Protein AF-A0A7S3M060-F1 (afdb_monomer_lite)

Sequence (129 aa):
ALVRQFVVLSYSRQLRKRLPPSTLRAHGKDEQLLALLRRCAVLVAGNWVLKSELVGYEGTEAFARDLLLMLLSRKNGKITFDEVQKWLGALERFRMPGKVLEEIASGVCHRETNGSLRLKNPPDDDFRR

Radius of gyration: 15.44 Å; chains: 1; bounding box: 38×29×45 Å

InterPro domains:
  IPR006886 DNA-directed RNA polymerase III subunit Rpc5 [PF04801] (8-128)

pLDDT: mean 85.17, std 12.2, range [47.06, 97.5]

Secondary structure (DSSP, 8-state):
-HHHHHSEEEIIIIIHHHS-HHHHHHS-SHHHHHHHHHHHEEEETTEEEE-HHHHT--HHHHHHHHHHHHHHHHTTTEE-HHHHHHHHHHHHTTT--HHHHHHHHHHHEEEPTTS-EEESSPPPGGG--

Foldseek 3Di:
DQLLVPQKAACVPGVVVPDDPVCCVVQVDPVSVVVVLVVAFDAALRITGGQCVNNVDDDLLSVLLVVVSVQRRVVSFKDAQVVVVVSVVVSVVVVDDPVSSVVSQVSAWDQDPRRITGGPDHRHPVPPD

Structure (mmCIF, N/CA/C/O backbone):
data_AF-A0A7S3M060-F1
#
_entry.id   AF-A0A7S3M060-F1
#
loop_
_atom_site.group_PDB
_atom_site.id
_atom_site.type_symbol
_atom_site.label_atom_id
_atom_site.label_alt_id
_atom_site.label_comp_id
_atom_site.label_asym_id
_atom_site.label_entity_id
_atom_site.label_seq_id
_atom_site.pdbx_PDB_ins_code
_atom_site.Cartn_x
_atom_site.Cartn_y
_atom_site.Cartn_z
_atom_site.occupancy
_atom_site.B_iso_or_equiv
_atom_site.auth_seq_id
_atom_site.auth_comp_id
_atom_site.auth_asym_id
_atom_site.auth_atom_id
_atom_site.pdbx_PDB_model_num
ATOM 1 N N . ALA A 1 1 ? -9.232 12.701 9.924 1.00 55.41 1 ALA A N 1
ATOM 2 C CA . ALA A 1 1 ? -7.920 13.216 10.368 1.00 55.41 1 ALA A CA 1
ATOM 3 C C . ALA A 1 1 ? -6.879 12.097 10.489 1.00 55.41 1 ALA A C 1
ATOM 5 O O . ALA A 1 1 ? -5.968 12.082 9.681 1.00 55.41 1 ALA A O 1
ATOM 6 N N . LEU A 1 2 ? -7.047 11.114 11.388 1.00 55.62 2 LEU A N 1
ATOM 7 C CA . LEU A 1 2 ? -6.026 10.086 11.681 1.00 55.62 2 LEU A CA 1
ATOM 8 C C . LEU A 1 2 ? -5.573 9.242 10.477 1.00 55.62 2 LEU A C 1
ATOM 10 O O . LEU A 1 2 ? -4.387 9.199 10.187 1.00 55.62 2 LEU A O 1
ATOM 14 N N . VAL A 1 3 ? -6.483 8.608 9.731 1.00 57.72 3 VAL A N 1
ATOM 15 C CA . VAL A 1 3 ? -6.073 7.709 8.629 1.00 57.72 3 VAL A CA 1
ATOM 16 C C . VAL A 1 3 ? -5.376 8.471 7.481 1.00 57.72 3 VAL A C 1
ATOM 18 O O . VAL A 1 3 ? -4.431 7.959 6.892 1.00 57.72 3 VAL A O 1
ATOM 21 N N . ARG A 1 4 ? -5.753 9.742 7.244 1.00 58.47 4 ARG A N 1
ATOM 22 C CA . ARG A 1 4 ? -5.041 10.666 6.330 1.00 58.47 4 ARG A CA 1
ATOM 23 C C . ARG A 1 4 ? -3.626 10.996 6.793 1.00 58.47 4 ARG A C 1
ATOM 25 O O . ARG A 1 4 ? -2.766 11.229 5.960 1.00 58.47 4 ARG A O 1
ATOM 32 N N . GLN A 1 5 ? -3.388 10.990 8.099 1.00 60.94 5 GLN A N 1
ATOM 33 C CA . GLN A 1 5 ? -2.096 11.333 8.682 1.00 60.94 5 GLN A CA 1
ATOM 34 C C . GLN A 1 5 ? -1.097 10.169 8.655 1.00 60.94 5 GLN A C 1
ATOM 36 O O . GLN A 1 5 ? 0.103 10.413 8.602 1.00 60.94 5 GLN A O 1
ATOM 41 N N . PHE A 1 6 ? -1.572 8.917 8.694 1.00 61.75 6 PHE A N 1
ATOM 42 C CA . PHE A 1 6 ? -0.690 7.743 8.766 1.00 61.75 6 PHE A CA 1
ATOM 43 C C . PHE A 1 6 ? -0.520 7.005 7.439 1.00 61.75 6 PHE A C 1
ATOM 45 O O . PHE A 1 6 ? 0.501 6.344 7.277 1.00 61.75 6 PHE A O 1
ATOM 52 N N . VAL A 1 7 ? -1.453 7.148 6.484 1.00 68.12 7 VAL A N 1
ATOM 53 C CA . VAL A 1 7 ? -1.506 6.455 5.174 1.00 68.12 7 VAL A CA 1
ATOM 54 C C . VAL A 1 7 ? -1.625 4.924 5.287 1.00 68.12 7 VAL A C 1
ATOM 56 O O . VAL A 1 7 ? -2.492 4.344 4.636 1.00 68.12 7 VAL A O 1
ATOM 59 N N . VAL A 1 8 ? -0.821 4.292 6.146 1.00 71.94 8 VAL A N 1
ATOM 60 C CA . VAL A 1 8 ? -0.846 2.898 6.598 1.00 71.94 8 VAL A CA 1
ATOM 61 C C . VAL A 1 8 ? -0.953 2.903 8.127 1.00 71.94 8 VAL A C 1
ATOM 63 O O . VAL A 1 8 ? -0.138 3.524 8.809 1.00 71.94 8 VAL A O 1
ATOM 66 N N . LEU A 1 9 ? -1.951 2.220 8.682 1.00 79.81 9 LEU A N 1
ATOM 67 C CA . LEU A 1 9 ? -2.295 2.303 10.098 1.00 79.81 9 LEU A CA 1
ATOM 68 C C . LEU A 1 9 ? -2.585 0.924 10.705 1.00 79.81 9 LEU A C 1
ATOM 70 O O . LEU A 1 9 ? -3.462 0.204 10.234 1.00 79.81 9 LEU A O 1
ATOM 74 N N . SER A 1 10 ? -1.914 0.589 11.806 1.00 74.25 10 SER A N 1
ATOM 75 C CA . SER A 1 10 ? -2.268 -0.580 12.628 1.00 74.25 10 SER A CA 1
ATOM 76 C C . SER A 1 10 ? -3.473 -0.266 13.524 1.00 74.25 10 SER A C 1
ATOM 78 O O . SER A 1 10 ? -3.536 0.793 14.163 1.00 74.25 10 SER A O 1
ATOM 80 N N . TYR A 1 11 ? -4.433 -1.190 13.601 1.00 71.44 11 TYR A N 1
ATOM 81 C CA . TYR A 1 11 ? -5.624 -1.021 14.441 1.00 71.44 11 TYR A CA 1
ATOM 82 C C . TYR A 1 11 ? -5.252 -1.032 15.926 1.00 71.44 11 TYR A C 1
ATOM 84 O O . TYR A 1 11 ? -5.618 -0.125 16.680 1.00 71.44 11 TYR A O 1
ATOM 92 N N . SER A 1 12 ? -4.472 -2.036 16.321 1.00 67.12 12 SER A N 1
ATOM 93 C CA . SER A 1 12 ? -4.126 -2.324 17.710 1.00 67.12 12 SER A CA 1
ATOM 94 C C . SER A 1 12 ? -3.103 -1.322 18.255 1.00 67.12 12 SER A C 1
ATOM 96 O O . SER A 1 12 ? -3.252 -0.782 19.357 1.00 67.12 12 SER A O 1
ATOM 98 N N . ARG A 1 13 ? -2.081 -0.997 17.453 1.00 69.25 13 ARG A N 1
ATOM 99 C CA . ARG A 1 13 ? -0.935 -0.187 17.890 1.00 69.25 13 ARG A CA 1
ATOM 100 C C . ARG A 1 13 ? -1.163 1.309 17.727 1.00 69.25 13 ARG A C 1
ATOM 102 O O . ARG A 1 13 ? -0.615 2.079 18.514 1.00 69.25 13 ARG A O 1
ATOM 109 N N . GLN A 1 14 ? -1.938 1.734 16.727 1.00 72.12 14 GLN A N 1
ATOM 110 C CA . GLN A 1 14 ? -2.080 3.154 16.383 1.00 72.12 14 GLN A CA 1
ATOM 111 C C . GLN A 1 14 ? -3.519 3.653 16.506 1.00 72.12 14 GLN A C 1
ATOM 113 O O . GLN A 1 14 ? -3.733 4.658 17.184 1.00 72.12 14 GLN A O 1
ATOM 118 N N . LEU A 1 15 ? -4.503 2.975 15.904 1.00 73.88 15 LEU A N 1
ATOM 119 C CA . LEU A 1 15 ? -5.873 3.490 15.869 1.00 73.88 15 LEU A CA 1
ATOM 120 C C . LEU A 1 15 ? -6.481 3.604 17.272 1.00 73.88 15 LEU A C 1
ATOM 122 O O . LEU A 1 15 ? -6.867 4.700 17.674 1.00 73.88 15 LEU A O 1
ATOM 126 N N . ARG A 1 16 ? -6.515 2.510 18.048 1.00 72.50 16 ARG A N 1
ATOM 127 C CA . ARG A 1 16 ? -7.135 2.516 19.388 1.00 72.50 16 ARG A CA 1
ATOM 128 C C . ARG A 1 16 ? -6.489 3.521 20.340 1.00 72.50 16 ARG A C 1
ATOM 130 O O . ARG A 1 16 ? -7.185 4.123 21.147 1.00 72.50 16 ARG A O 1
ATOM 137 N N . LYS A 1 17 ? -5.174 3.730 20.225 1.00 73.31 17 LYS A N 1
ATOM 138 C CA . LYS A 1 17 ? -4.415 4.635 21.104 1.00 73.31 17 LYS A CA 1
ATOM 139 C C . LYS A 1 17 ? -4.543 6.112 20.732 1.00 73.31 17 LYS A C 1
ATOM 141 O O . LYS A 1 17 ? -4.287 6.961 21.576 1.00 73.31 17 LYS A O 1
ATOM 146 N N . ARG A 1 18 ? -4.881 6.429 19.477 1.00 73.19 18 ARG A N 1
ATOM 147 C CA . ARG A 1 18 ? -4.907 7.812 18.965 1.00 73.19 18 ARG A CA 1
ATOM 148 C C . ARG A 1 18 ? -6.311 8.337 18.675 1.00 73.19 18 ARG A C 1
ATOM 150 O O . ARG A 1 18 ? -6.447 9.500 18.300 1.00 73.19 18 ARG A O 1
ATOM 157 N N . LEU A 1 19 ? -7.345 7.510 18.825 1.00 72.06 19 LEU A N 1
ATOM 158 C CA . LEU A 1 19 ? -8.724 7.953 18.660 1.00 72.06 19 LEU A CA 1
ATOM 159 C C . LEU A 1 19 ? -9.129 8.932 19.769 1.00 72.06 19 LEU A C 1
ATOM 161 O O . LEU A 1 19 ? -8.853 8.673 20.942 1.00 72.06 19 LEU A O 1
ATOM 165 N N . PRO A 1 20 ? -9.830 10.027 19.426 1.00 73.31 20 PRO A N 1
ATOM 166 C CA . PRO A 1 20 ? -10.380 10.925 20.425 1.00 73.31 20 PRO A CA 1
ATOM 167 C C . PRO A 1 20 ? -11.295 10.168 21.404 1.00 73.31 20 PRO A C 1
ATOM 169 O O . PRO A 1 20 ? -12.107 9.343 20.968 1.00 73.31 20 PRO A O 1
ATOM 172 N N . PRO A 1 21 ? -11.249 10.481 22.711 1.00 70.81 21 PRO A N 1
ATOM 173 C CA . PRO A 1 21 ? -12.109 9.847 23.711 1.00 70.81 21 PRO A CA 1
ATOM 174 C C . PRO A 1 21 ? -13.611 9.995 23.429 1.00 70.81 21 PRO A C 1
ATOM 176 O O . PRO A 1 21 ? -14.410 9.189 23.897 1.00 70.81 21 PRO A O 1
ATOM 179 N N . SER A 1 22 ? -14.015 11.032 22.692 1.00 71.94 22 SER A N 1
ATOM 180 C CA . SER A 1 22 ? -15.393 11.223 22.226 1.00 71.94 22 SER A CA 1
ATOM 181 C C . SER A 1 22 ? -15.787 10.195 21.162 1.00 71.94 22 SER A C 1
ATOM 183 O O . SER A 1 22 ? -16.871 9.626 21.234 1.00 71.94 22 SER A O 1
ATOM 185 N N . THR A 1 23 ? -14.890 9.887 20.221 1.00 69.12 23 THR A N 1
ATOM 186 C CA . THR A 1 23 ? -15.106 8.874 19.177 1.00 69.12 23 THR A CA 1
ATOM 187 C C . THR A 1 23 ? -15.142 7.465 19.761 1.00 69.12 23 THR A C 1
ATOM 189 O O . THR A 1 23 ? -15.999 6.673 19.382 1.00 69.12 23 THR A O 1
ATOM 192 N N . LEU A 1 24 ? -14.264 7.166 20.725 1.00 68.75 24 LEU A N 1
ATOM 193 C CA . LEU A 1 24 ? -14.276 5.885 21.440 1.00 68.75 24 LEU A CA 1
ATOM 194 C C . LEU A 1 24 ? -15.557 5.689 22.256 1.00 68.75 24 LEU A C 1
ATOM 196 O O . LEU A 1 24 ? -16.051 4.575 22.346 1.00 68.75 24 LEU A O 1
ATOM 200 N N . ARG A 1 25 ? -16.125 6.755 22.826 1.00 68.94 25 ARG A N 1
ATOM 201 C CA . ARG A 1 25 ? -17.402 6.674 23.549 1.00 68.94 25 ARG A CA 1
ATOM 202 C C . ARG A 1 25 ? -18.604 6.537 22.611 1.00 68.94 25 ARG A C 1
ATOM 204 O O . ARG A 1 25 ? -19.511 5.775 22.916 1.00 68.94 25 ARG A O 1
ATOM 211 N N . ALA A 1 26 ? -18.595 7.226 21.470 1.00 66.19 26 ALA A N 1
ATOM 212 C CA . ALA A 1 26 ? -19.685 7.183 20.491 1.00 66.19 26 ALA A CA 1
ATOM 213 C C . ALA A 1 26 ? -19.733 5.879 19.670 1.00 66.19 26 ALA A C 1
ATOM 215 O O . ALA A 1 26 ? -20.808 5.459 19.249 1.00 66.19 26 ALA A O 1
ATOM 216 N N . HIS A 1 27 ? -18.582 5.237 19.445 1.00 64.81 27 HIS A N 1
ATOM 217 C CA . HIS A 1 27 ? -18.441 4.053 18.585 1.00 64.81 27 HIS A CA 1
ATOM 218 C C . HIS A 1 27 ? -17.646 2.928 19.261 1.00 64.81 27 HIS A C 1
ATOM 220 O O . HIS A 1 27 ? -16.906 2.202 18.603 1.00 64.81 27 HIS A O 1
ATOM 226 N N . GLY A 1 28 ? -17.761 2.794 20.585 1.00 62.03 28 GLY A N 1
ATOM 227 C CA . GLY A 1 28 ? -16.880 1.959 21.416 1.00 62.03 28 GLY A CA 1
ATOM 228 C C . GLY A 1 28 ? -16.921 0.452 21.166 1.00 62.03 28 GLY A C 1
ATOM 229 O O . GLY A 1 28 ? -16.137 -0.277 21.768 1.00 62.03 28 GLY A O 1
ATOM 230 N N . LYS A 1 29 ? -17.804 -0.024 20.282 1.00 74.88 29 LYS A N 1
ATOM 231 C CA . LYS A 1 29 ? -17.789 -1.407 19.801 1.00 74.88 29 LYS A CA 1
ATOM 232 C C . LYS A 1 29 ? -16.878 -1.502 18.579 1.00 74.88 29 LYS A C 1
ATOM 234 O O . LYS A 1 29 ? -17.115 -0.813 17.586 1.00 74.88 29 LYS A O 1
ATOM 239 N N . ASP A 1 30 ? -15.894 -2.399 18.633 1.00 74.44 30 ASP A N 1
ATOM 240 C CA . ASP A 1 30 ? -14.896 -2.596 17.572 1.00 74.44 30 ASP A CA 1
ATOM 241 C C . ASP A 1 30 ? -15.540 -2.744 16.179 1.00 74.44 30 ASP A C 1
ATOM 243 O O . ASP A 1 30 ? -15.075 -2.145 15.214 1.00 74.44 30 ASP A O 1
ATOM 247 N N . GLU A 1 31 ? -16.676 -3.436 16.063 1.00 78.88 31 GLU A N 1
ATOM 248 C CA . GLU A 1 31 ? -17.393 -3.602 14.790 1.00 78.88 31 GLU A CA 1
ATOM 249 C C . GLU A 1 31 ? -17.844 -2.285 14.144 1.00 78.88 31 GLU A C 1
ATOM 251 O O . GLU A 1 31 ? -17.732 -2.123 12.927 1.00 78.88 31 GLU A O 1
ATOM 256 N N . GLN A 1 32 ? -18.323 -1.324 14.937 1.00 79.69 32 GLN A N 1
ATOM 257 C CA . GLN A 1 32 ? -18.769 -0.025 14.424 1.00 79.69 32 GLN A CA 1
ATOM 258 C C . GLN A 1 32 ? -17.579 0.803 13.945 1.00 79.69 32 GLN A C 1
ATOM 260 O O . GLN A 1 32 ? -17.639 1.445 12.895 1.00 79.69 32 GLN A O 1
ATOM 265 N N . LEU A 1 33 ? -16.473 0.745 14.685 1.00 76.75 33 LEU A N 1
ATOM 266 C CA . LEU A 1 33 ? -15.241 1.418 14.306 1.00 76.75 33 LEU A CA 1
ATOM 267 C C . LEU A 1 33 ? -14.647 0.810 13.027 1.00 76.75 33 LEU A C 1
ATOM 269 O O . LEU A 1 33 ? -14.260 1.543 12.117 1.00 76.75 33 LEU A O 1
ATOM 273 N N . LEU A 1 34 ? -14.647 -0.519 12.908 1.00 81.81 34 LEU A N 1
ATOM 274 C CA . LEU A 1 34 ? -14.227 -1.228 11.699 1.00 81.81 34 LEU A CA 1
ATOM 275 C C . LEU A 1 34 ? -15.142 -0.905 10.508 1.00 81.81 34 LEU A C 1
ATOM 277 O O . LEU A 1 34 ? -14.650 -0.698 9.399 1.00 81.81 34 LEU A O 1
ATOM 281 N N . ALA A 1 35 ? -16.458 -0.803 10.716 1.00 82.81 35 ALA A N 1
ATOM 282 C CA . ALA A 1 35 ? -17.399 -0.395 9.674 1.00 82.81 35 ALA A CA 1
ATOM 283 C C . ALA A 1 35 ? -17.109 1.028 9.167 1.00 82.81 35 ALA A C 1
ATOM 285 O O . ALA A 1 35 ? -17.117 1.266 7.958 1.00 82.81 35 ALA A O 1
ATOM 286 N N . LEU A 1 36 ? -16.778 1.961 10.065 1.00 80.75 36 LEU A N 1
ATOM 287 C CA . LEU A 1 36 ? -16.360 3.315 9.693 1.00 80.75 36 LEU A CA 1
ATOM 288 C C . LEU A 1 36 ? -15.032 3.318 8.926 1.00 80.75 36 LEU A C 1
ATOM 290 O O . LEU A 1 36 ? -14.925 4.006 7.910 1.00 80.75 36 LEU A O 1
ATOM 294 N N . LEU A 1 37 ? -14.045 2.525 9.356 1.00 83.00 37 LEU A N 1
ATOM 295 C CA . LEU A 1 37 ? -12.763 2.397 8.655 1.00 83.00 37 LEU A CA 1
ATOM 296 C C . LEU A 1 37 ? -12.937 1.854 7.239 1.00 83.00 37 LEU A C 1
ATOM 298 O O . LEU A 1 37 ? -12.366 2.413 6.312 1.00 83.00 37 LEU A O 1
ATOM 302 N N . ARG A 1 38 ? -13.768 0.826 7.036 1.00 86.81 38 ARG A N 1
ATOM 303 C CA . ARG A 1 38 ? -14.017 0.230 5.706 1.00 86.81 38 ARG A CA 1
ATOM 304 C C . ARG A 1 38 ? -14.571 1.226 4.685 1.00 86.81 38 ARG A C 1
ATOM 306 O O . ARG A 1 38 ? -14.390 1.053 3.477 1.00 86.81 38 ARG A O 1
ATOM 313 N N . ARG A 1 39 ? -15.230 2.297 5.140 1.00 86.62 39 ARG A N 1
ATOM 314 C CA . ARG A 1 39 ? -15.699 3.362 4.242 1.00 86.62 39 ARG A CA 1
ATOM 315 C C . ARG A 1 39 ? -14.529 4.115 3.611 1.00 86.62 39 ARG A C 1
ATOM 317 O O . ARG A 1 39 ? -14.628 4.464 2.438 1.00 86.62 39 ARG A O 1
ATOM 324 N N . CYS A 1 40 ? -13.424 4.299 4.333 1.00 86.06 40 CYS A N 1
ATOM 325 C CA . CYS A 1 40 ? -12.300 5.141 3.913 1.00 86.06 40 CYS A CA 1
ATOM 326 C C . CYS A 1 40 ? -10.952 4.419 3.737 1.00 86.06 40 CYS A C 1
ATOM 328 O O . CYS A 1 40 ? -10.010 4.995 3.195 1.00 86.06 40 CYS A O 1
ATOM 330 N N . ALA A 1 41 ? -10.843 3.167 4.157 1.00 89.88 41 ALA A N 1
ATOM 331 C CA . ALA A 1 41 ? -9.616 2.392 4.129 1.00 89.88 41 ALA A CA 1
ATOM 332 C C . ALA A 1 41 ? -9.885 0.933 3.744 1.00 89.88 41 ALA A C 1
ATOM 334 O O . ALA A 1 41 ? -10.998 0.423 3.877 1.00 89.88 41 ALA A O 1
ATOM 335 N N . VAL A 1 42 ? -8.836 0.273 3.271 1.00 91.38 42 VAL A N 1
ATOM 336 C CA . VAL A 1 42 ? -8.789 -1.147 2.927 1.00 91.38 42 VAL A CA 1
ATOM 337 C C . VAL A 1 42 ? -7.784 -1.850 3.831 1.00 91.38 42 VAL A C 1
ATOM 339 O O . VAL A 1 42 ? -6.796 -1.251 4.251 1.00 91.38 42 VAL A O 1
ATOM 342 N N . LEU A 1 43 ? -8.044 -3.112 4.160 1.00 90.25 43 LEU A N 1
ATOM 343 C CA . LEU A 1 43 ? -7.135 -3.917 4.970 1.00 90.25 43 LEU A CA 1
ATOM 344 C C . LEU A 1 43 ? -6.111 -4.599 4.054 1.00 90.25 43 LEU A C 1
ATOM 346 O O . LEU A 1 43 ? -6.494 -5.335 3.150 1.00 90.25 43 LEU A O 1
ATOM 350 N N . VAL A 1 44 ? -4.822 -4.363 4.293 1.00 91.81 44 VAL A N 1
ATOM 351 C CA . VAL A 1 44 ? -3.697 -4.899 3.516 1.00 91.81 44 VAL A CA 1
ATOM 352 C C . VAL A 1 44 ? -2.687 -5.493 4.488 1.00 91.81 44 VAL A C 1
ATOM 354 O O . VAL A 1 44 ? -2.062 -4.760 5.254 1.00 91.81 44 VAL A O 1
ATOM 357 N N . ALA A 1 45 ? -2.547 -6.822 4.482 1.00 89.50 45 ALA A N 1
ATOM 358 C CA . ALA A 1 45 ? -1.646 -7.556 5.380 1.00 89.50 45 ALA A CA 1
ATOM 359 C C . ALA A 1 45 ? -1.741 -7.080 6.849 1.00 89.50 45 ALA A C 1
ATOM 361 O O . ALA A 1 45 ? -0.754 -6.680 7.465 1.00 89.50 45 ALA A O 1
ATOM 362 N N . GLY A 1 46 ? -2.967 -7.023 7.379 1.00 87.19 46 GLY A N 1
ATOM 363 C CA . GLY A 1 46 ? -3.260 -6.589 8.750 1.00 87.19 46 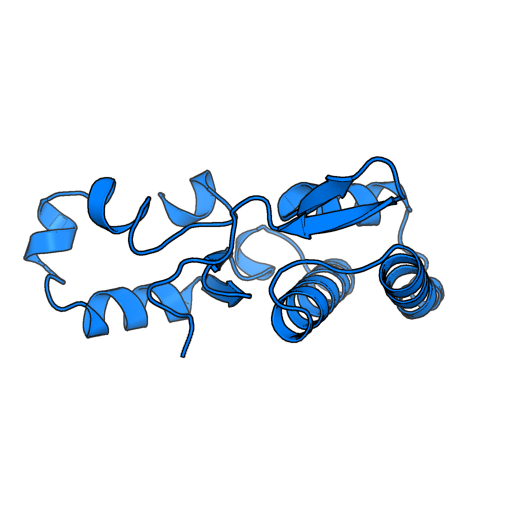GLY A CA 1
ATOM 364 C C . GLY A 1 46 ? -3.187 -5.079 9.012 1.00 87.19 46 GLY A C 1
ATOM 365 O O . GLY A 1 46 ? -3.487 -4.644 10.117 1.00 87.19 46 GLY A O 1
ATOM 366 N N . ASN A 1 47 ? -2.846 -4.255 8.020 1.00 88.56 47 ASN A N 1
ATOM 367 C CA . ASN A 1 47 ? -2.804 -2.800 8.161 1.00 88.56 47 ASN A CA 1
ATOM 368 C C . ASN A 1 47 ? -3.946 -2.118 7.403 1.00 88.56 47 ASN A C 1
ATOM 370 O O . ASN A 1 47 ? -4.267 -2.490 6.278 1.00 88.56 47 ASN A O 1
ATOM 374 N N . TRP A 1 48 ? -4.532 -1.078 7.988 1.00 89.81 48 TRP A N 1
ATOM 375 C CA . TRP A 1 48 ? -5.505 -0.221 7.316 1.00 89.81 48 TRP A CA 1
ATOM 376 C C . TRP A 1 48 ? -4.788 0.799 6.438 1.00 89.81 48 TRP A C 1
ATOM 378 O O . TRP A 1 48 ? -4.029 1.628 6.935 1.00 89.81 48 TRP A O 1
ATOM 388 N N . VAL A 1 49 ? -5.048 0.762 5.137 1.00 91.25 49 VAL A N 1
ATOM 389 C CA . VAL A 1 49 ? -4.476 1.676 4.146 1.00 91.25 49 VAL A CA 1
ATOM 390 C C . VAL A 1 49 ? -5.590 2.517 3.542 1.00 91.25 49 VAL A C 1
ATOM 392 O O . VAL A 1 49 ? -6.636 1.981 3.186 1.00 91.25 49 VAL A O 1
ATOM 395 N N . LEU A 1 50 ? -5.406 3.834 3.416 1.00 91.50 50 LEU A N 1
ATOM 396 C CA . LEU A 1 50 ? -6.425 4.687 2.788 1.00 91.50 50 LEU A CA 1
ATOM 397 C C . LEU A 1 50 ? -6.746 4.243 1.359 1.00 91.50 50 LEU A C 1
ATOM 399 O O . LEU A 1 50 ? -5.831 3.910 0.603 1.00 91.50 50 LEU A O 1
ATOM 403 N N . LYS A 1 51 ? -8.023 4.327 0.971 1.00 91.06 51 LYS A N 1
ATOM 404 C CA . LYS A 1 51 ? -8.457 4.141 -0.425 1.00 91.06 51 LYS A CA 1
ATOM 405 C C . LYS A 1 51 ? -7.810 5.177 -1.345 1.00 91.06 51 LYS A C 1
ATOM 407 O O . LYS A 1 51 ? -7.586 6.306 -0.918 1.00 91.06 51 LYS A O 1
ATOM 412 N N . SER A 1 52 ? -7.526 4.792 -2.587 1.00 92.88 52 SER A N 1
ATOM 413 C CA . SER A 1 52 ? -6.784 5.614 -3.559 1.00 92.88 52 SER A CA 1
ATOM 414 C C . SER A 1 52 ? -7.440 6.962 -3.841 1.00 92.88 52 SER A C 1
ATOM 416 O O . SER A 1 52 ? -6.771 7.988 -3.723 1.00 92.88 52 SER A O 1
ATOM 418 N N . GLU A 1 53 ? -8.762 6.975 -3.998 1.00 89.75 53 GLU A N 1
ATOM 419 C CA . GLU A 1 53 ? -9.574 8.192 -4.148 1.00 89.75 53 GLU A CA 1
ATOM 420 C C . GLU A 1 53 ? -9.387 9.188 -2.988 1.00 89.75 53 GLU A C 1
ATOM 422 O O . GLU A 1 53 ? -9.384 10.400 -3.170 1.00 89.75 53 GLU A O 1
ATOM 427 N N . LEU A 1 54 ? -9.191 8.694 -1.761 1.00 88.31 54 LEU A N 1
ATOM 428 C CA . LEU A 1 54 ? -9.069 9.542 -0.570 1.00 88.31 54 LEU A CA 1
ATOM 429 C C . LEU A 1 54 ? -7.652 10.071 -0.337 1.00 88.31 54 LEU A C 1
ATOM 431 O O . LEU A 1 54 ? -7.461 10.901 0.558 1.00 88.31 54 LEU A O 1
ATOM 435 N N . VAL A 1 55 ? -6.683 9.575 -1.107 1.00 86.31 55 VAL A N 1
ATOM 436 C CA . VAL A 1 55 ? -5.304 10.081 -1.166 1.00 86.31 55 VAL A CA 1
ATOM 437 C C . VAL A 1 55 ? -5.126 11.044 -2.350 1.00 86.31 55 VAL A C 1
ATOM 439 O O . VAL A 1 55 ? -4.104 11.713 -2.426 1.00 86.31 55 VAL A O 1
ATOM 442 N N . GLY A 1 56 ? -6.140 11.180 -3.213 1.00 88.00 56 GLY A N 1
ATOM 443 C CA . GLY A 1 56 ? -6.115 12.070 -4.376 1.00 88.00 56 GLY A CA 1
ATOM 444 C C . GLY A 1 56 ? -5.573 11.419 -5.647 1.00 88.00 56 GLY A C 1
ATOM 445 O O . GLY A 1 56 ? -5.289 12.132 -6.600 1.00 88.00 56 GLY A O 1
ATOM 446 N N . TYR A 1 57 ? -5.428 10.090 -5.671 1.00 91.69 57 TYR A N 1
ATOM 447 C CA . TYR A 1 57 ? -5.117 9.374 -6.905 1.00 91.69 57 TYR A CA 1
ATOM 448 C C . TYR A 1 57 ? -6.397 9.114 -7.693 1.00 91.69 57 TYR A C 1
ATOM 450 O O . TYR A 1 57 ? -7.385 8.629 -7.135 1.00 91.69 57 TYR A O 1
ATOM 458 N N . GLU A 1 58 ? -6.342 9.361 -8.998 1.00 92.00 58 GLU A N 1
ATOM 459 C CA . GLU A 1 58 ? -7.451 9.161 -9.931 1.00 92.00 58 GLU A CA 1
ATOM 460 C C . GLU A 1 58 ? -6.991 8.350 -11.155 1.00 92.00 58 GLU A C 1
ATOM 462 O O . GLU A 1 58 ? -5.796 8.1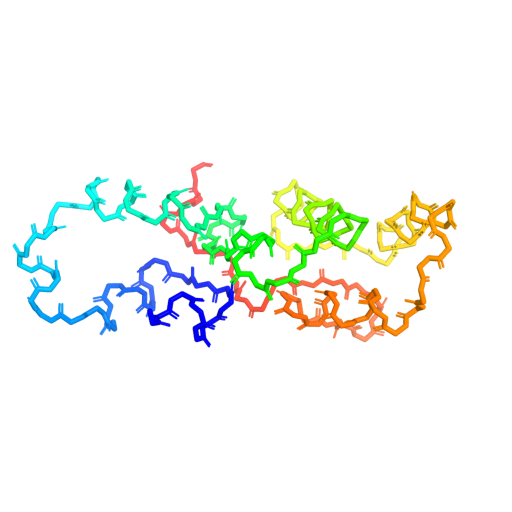85 -11.412 1.00 92.00 58 GLU A O 1
ATOM 467 N N . GLY A 1 59 ? -7.945 7.785 -11.901 1.00 93.94 59 GLY A N 1
ATOM 468 C CA . GLY A 1 59 ? -7.679 7.071 -13.154 1.00 93.94 59 GLY A CA 1
ATOM 469 C C . GLY A 1 59 ? -6.596 5.988 -13.045 1.00 93.94 59 GLY A C 1
ATOM 470 O O . GLY A 1 59 ? -6.680 5.064 -12.232 1.00 93.94 59 GLY A O 1
ATOM 471 N N . THR A 1 60 ? -5.568 6.088 -13.890 1.00 94.00 60 THR A N 1
ATOM 472 C CA . THR A 1 60 ? -4.472 5.109 -13.962 1.00 94.00 60 THR A CA 1
ATOM 473 C C . THR A 1 60 ? -3.589 5.091 -12.717 1.00 94.00 60 THR A C 1
ATOM 475 O O . THR A 1 60 ? -3.056 4.037 -12.376 1.00 94.00 60 THR A O 1
ATOM 478 N N . GLU A 1 61 ? -3.458 6.211 -12.004 1.00 94.88 61 GLU A N 1
ATOM 479 C CA . GLU A 1 61 ? -2.671 6.279 -10.767 1.00 94.88 61 GLU A CA 1
ATOM 480 C C . GLU A 1 61 ? -3.364 5.519 -9.635 1.00 94.88 61 GLU A C 1
ATOM 482 O O . GLU A 1 61 ? -2.728 4.738 -8.920 1.00 94.88 61 GLU A O 1
ATOM 487 N N . ALA A 1 62 ? -4.689 5.677 -9.525 1.00 95.50 62 ALA A N 1
ATOM 488 C CA . ALA A 1 62 ? -5.500 4.910 -8.585 1.00 95.50 62 ALA A CA 1
ATOM 489 C C . ALA A 1 62 ? -5.392 3.408 -8.875 1.00 95.50 62 ALA A C 1
ATOM 491 O O . ALA A 1 62 ? -5.116 2.623 -7.968 1.00 95.50 62 ALA A O 1
ATOM 492 N N . PHE A 1 63 ? -5.497 3.021 -10.152 1.00 95.31 63 PHE A N 1
ATOM 493 C CA . PHE A 1 63 ? -5.318 1.634 -10.583 1.00 95.31 63 PHE A CA 1
ATOM 494 C C . PHE A 1 63 ? -3.930 1.082 -10.224 1.00 95.31 63 PHE A C 1
ATOM 496 O O . PHE A 1 63 ? -3.818 -0.021 -9.688 1.00 95.31 63 PHE A O 1
ATOM 503 N N . ALA A 1 64 ? -2.866 1.844 -10.485 1.00 96.44 64 ALA A N 1
ATOM 504 C CA . ALA A 1 64 ? -1.499 1.439 -10.176 1.00 96.44 64 ALA A CA 1
ATOM 505 C C . ALA A 1 64 ? -1.284 1.213 -8.674 1.00 96.44 64 ALA A C 1
ATOM 507 O O . ALA A 1 64 ? -0.664 0.217 -8.279 1.00 96.44 64 ALA A O 1
ATOM 508 N N . ARG A 1 65 ? -1.827 2.112 -7.843 1.00 96.44 65 ARG A N 1
ATOM 509 C CA . ARG A 1 65 ? -1.786 2.002 -6.384 1.00 96.44 65 ARG A CA 1
ATOM 510 C C . ARG A 1 65 ? -2.593 0.811 -5.886 1.00 96.44 65 ARG A C 1
ATOM 512 O O . ARG A 1 65 ? -2.077 0.035 -5.085 1.00 96.44 65 ARG A O 1
ATOM 519 N N . ASP A 1 66 ? -3.814 0.628 -6.370 1.00 96.62 66 ASP A N 1
ATOM 520 C CA . ASP A 1 66 ? -4.673 -0.485 -5.959 1.00 96.62 66 ASP A CA 1
ATOM 521 C C . ASP A 1 66 ? -4.065 -1.835 -6.358 1.00 96.62 66 ASP A C 1
ATOM 523 O O . ASP A 1 66 ? -4.059 -2.771 -5.557 1.00 96.62 66 ASP A O 1
ATOM 527 N N . LEU A 1 67 ? -3.453 -1.923 -7.543 1.00 96.75 67 LEU A N 1
ATOM 528 C CA . LEU A 1 67 ? -2.704 -3.103 -7.971 1.00 96.75 67 LEU A CA 1
ATOM 529 C C . LEU A 1 67 ? -1.528 -3.406 -7.033 1.00 96.75 67 LEU A C 1
ATOM 531 O O . LEU A 1 67 ? -1.354 -4.557 -6.625 1.00 96.75 67 LEU A O 1
ATOM 535 N N . LEU A 1 68 ? -0.757 -2.389 -6.639 1.00 97.12 68 LEU A N 1
ATOM 536 C CA . LEU A 1 68 ? 0.324 -2.547 -5.664 1.00 97.12 68 LEU A CA 1
ATOM 537 C C . LEU A 1 68 ? -0.207 -3.041 -4.308 1.00 97.12 68 LEU A C 1
ATOM 539 O O . LEU A 1 68 ? 0.354 -3.973 -3.728 1.00 97.12 68 LEU A O 1
ATOM 543 N N . LEU A 1 69 ? -1.305 -2.464 -3.811 1.00 96.25 69 LEU A N 1
ATOM 544 C CA . LEU A 1 69 ? -1.926 -2.875 -2.548 1.00 96.25 69 LEU A CA 1
ATOM 545 C C . LEU A 1 69 ? -2.449 -4.315 -2.603 1.00 96.25 69 LEU A C 1
ATOM 547 O O . LEU A 1 69 ? -2.267 -5.060 -1.640 1.00 96.25 69 LEU A O 1
ATOM 551 N N . MET A 1 70 ? -3.033 -4.744 -3.724 1.00 96.12 70 MET A N 1
ATOM 552 C CA . MET A 1 70 ? -3.450 -6.136 -3.921 1.00 96.12 70 MET A CA 1
ATOM 553 C C . MET A 1 70 ? -2.258 -7.099 -3.883 1.00 96.12 70 MET A C 1
ATOM 555 O O . MET A 1 70 ? -2.332 -8.137 -3.219 1.00 96.12 70 MET A O 1
ATOM 559 N N . LEU A 1 71 ? -1.148 -6.756 -4.548 1.00 96.31 71 LEU A N 1
ATOM 560 C CA . LEU A 1 71 ? 0.076 -7.563 -4.526 1.00 96.31 71 LEU A CA 1
ATOM 561 C C . LEU A 1 71 ? 0.635 -7.684 -3.105 1.00 96.31 71 LEU A C 1
ATOM 563 O O . LEU A 1 71 ? 0.906 -8.794 -2.646 1.00 96.31 71 LEU A O 1
ATOM 567 N N . LEU A 1 72 ? 0.725 -6.567 -2.380 1.00 95.44 72 LEU A N 1
ATOM 568 C CA . LEU A 1 72 ? 1.159 -6.548 -0.983 1.00 95.44 72 LEU A CA 1
ATOM 569 C C . LEU A 1 72 ? 0.226 -7.372 -0.097 1.00 95.44 72 LEU A C 1
ATOM 571 O O . LEU A 1 72 ? 0.706 -8.158 0.713 1.00 95.44 72 LEU A O 1
ATOM 575 N N . SER A 1 73 ? -1.093 -7.259 -0.267 1.00 93.88 73 SER A N 1
ATOM 576 C CA . SER A 1 73 ? -2.054 -8.057 0.501 1.00 93.88 73 SER A CA 1
ATOM 577 C C . SER A 1 73 ? -1.848 -9.552 0.263 1.00 93.88 73 SER A C 1
ATOM 579 O O . SER A 1 73 ? -1.793 -10.329 1.214 1.00 93.88 73 SER A O 1
ATOM 581 N N . ARG A 1 74 ? -1.678 -9.959 -1.000 1.00 94.06 74 ARG A N 1
ATOM 582 C CA . ARG A 1 74 ? -1.460 -11.362 -1.380 1.00 94.06 74 ARG A CA 1
ATOM 583 C C . ARG A 1 74 ? -0.127 -11.914 -0.871 1.00 94.06 74 ARG A C 1
ATOM 585 O O . ARG A 1 74 ? -0.005 -13.119 -0.675 1.00 94.06 74 ARG A O 1
ATOM 592 N N . LYS A 1 75 ? 0.869 -11.051 -0.679 1.00 94.12 75 LYS A N 1
ATOM 593 C CA . LYS A 1 75 ? 2.233 -11.417 -0.271 1.00 94.12 75 LYS A CA 1
ATOM 594 C C . LYS A 1 75 ? 2.553 -11.012 1.168 1.00 94.12 75 LYS A C 1
ATOM 596 O O . LYS A 1 75 ? 3.710 -10.828 1.531 1.00 94.12 75 LYS A O 1
ATOM 601 N N . ASN A 1 76 ? 1.520 -10.878 1.999 1.00 91.31 76 ASN A N 1
ATOM 602 C CA . ASN A 1 76 ? 1.643 -10.580 3.425 1.00 91.31 76 ASN A CA 1
ATOM 603 C C . ASN A 1 76 ? 2.515 -9.341 3.731 1.00 91.31 76 ASN A C 1
ATOM 605 O O . ASN A 1 76 ? 3.331 -9.321 4.650 1.00 91.31 76 ASN A O 1
ATOM 609 N N . GLY A 1 77 ? 2.350 -8.295 2.925 1.00 92.69 77 GLY A N 1
ATOM 610 C CA . GLY A 1 77 ? 2.955 -6.985 3.128 1.00 92.69 77 GLY A CA 1
ATOM 611 C C . GLY A 1 77 ? 4.365 -6.827 2.568 1.00 92.69 77 GLY A C 1
ATOM 612 O O . GLY A 1 77 ? 4.959 -5.773 2.793 1.00 92.69 77 GLY A O 1
ATOM 613 N N . LYS A 1 78 ? 4.907 -7.812 1.840 1.00 95.44 78 LYS A N 1
ATOM 614 C CA . LYS A 1 78 ? 6.225 -7.719 1.193 1.00 95.44 78 LYS A CA 1
ATOM 615 C C . LYS A 1 78 ? 6.212 -8.348 -0.197 1.00 95.44 78 LYS A C 1
ATOM 617 O O . LYS A 1 78 ? 5.782 -9.481 -0.337 1.00 95.44 78 LYS A O 1
ATOM 622 N N . ILE A 1 79 ? 6.733 -7.641 -1.197 1.00 96.81 79 ILE A N 1
ATOM 623 C CA . ILE A 1 79 ? 6.896 -8.143 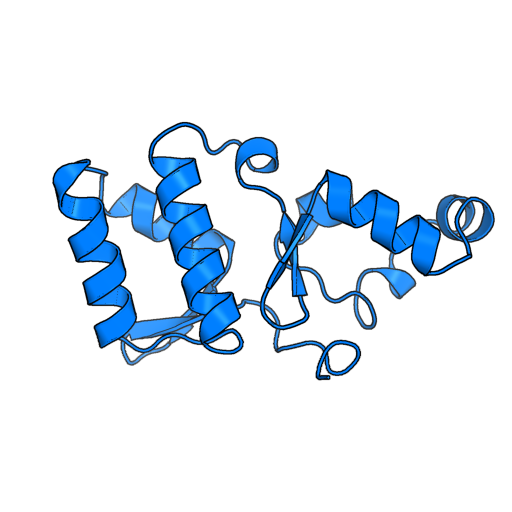-2.569 1.00 96.81 79 ILE A CA 1
ATOM 624 C C . ILE A 1 79 ? 8.363 -8.106 -2.993 1.00 96.81 79 ILE A C 1
ATOM 626 O O . ILE A 1 79 ? 9.088 -7.175 -2.637 1.00 96.81 79 ILE A O 1
ATOM 630 N N . THR A 1 80 ? 8.813 -9.119 -3.731 1.00 97.50 80 THR A N 1
ATOM 631 C CA . THR A 1 80 ? 10.206 -9.243 -4.194 1.00 97.50 80 THR A CA 1
ATOM 632 C C . THR A 1 80 ? 10.519 -8.275 -5.334 1.00 97.50 80 THR A C 1
ATOM 634 O O . THR A 1 80 ? 9.617 -7.704 -5.943 1.00 97.50 80 THR A O 1
ATOM 637 N N . PHE A 1 81 ? 11.802 -8.104 -5.662 1.00 96.62 81 PHE A N 1
ATOM 638 C CA . PHE A 1 81 ? 12.209 -7.289 -6.810 1.00 96.62 81 PHE A CA 1
ATOM 639 C C . PHE A 1 81 ? 11.545 -7.746 -8.120 1.00 96.62 81 PHE A C 1
ATOM 641 O O . PHE A 1 81 ? 11.008 -6.919 -8.849 1.00 96.62 81 PHE A O 1
ATOM 648 N N . ASP A 1 82 ? 11.481 -9.054 -8.379 1.00 97.44 82 ASP A N 1
ATOM 649 C CA . ASP A 1 82 ? 10.829 -9.592 -9.581 1.00 97.44 82 ASP A CA 1
ATOM 650 C C . ASP A 1 82 ? 9.334 -9.253 -9.637 1.00 97.44 82 ASP A C 1
ATOM 652 O O . ASP A 1 82 ? 8.776 -8.992 -10.702 1.00 97.44 82 ASP A O 1
ATOM 656 N N . GLU A 1 83 ? 8.661 -9.243 -8.487 1.00 97.38 83 GLU A N 1
ATOM 657 C CA . GLU A 1 83 ? 7.254 -8.851 -8.388 1.00 97.38 83 GLU A CA 1
ATOM 658 C C . GLU A 1 83 ? 7.069 -7.348 -8.610 1.00 97.38 83 GLU A C 1
ATOM 660 O O . GLU A 1 83 ? 6.102 -6.946 -9.259 1.00 97.38 83 GLU A O 1
ATOM 665 N N . VAL A 1 84 ? 8.022 -6.528 -8.154 1.00 96.88 84 VAL A N 1
ATOM 666 C CA . VAL A 1 84 ? 8.073 -5.096 -8.480 1.00 96.88 84 VAL A CA 1
ATOM 667 C C . VAL A 1 84 ? 8.233 -4.902 -9.988 1.00 96.88 84 VAL A C 1
ATOM 669 O O . VAL A 1 84 ? 7.487 -4.121 -10.569 1.00 96.88 84 VAL A O 1
ATOM 672 N N . GLN A 1 85 ? 9.128 -5.642 -10.649 1.00 96.56 85 GLN A N 1
ATOM 673 C CA . GLN A 1 85 ? 9.299 -5.548 -12.105 1.00 96.56 85 GLN A CA 1
ATOM 674 C C . GLN A 1 85 ? 8.034 -5.964 -12.863 1.00 96.56 85 GLN A C 1
ATOM 676 O O . GLN A 1 85 ? 7.641 -5.298 -13.817 1.00 96.56 85 GLN A O 1
ATOM 681 N N . LYS A 1 86 ? 7.334 -7.009 -12.407 1.00 96.19 86 LYS A N 1
ATOM 682 C CA . LYS A 1 86 ? 6.039 -7.414 -12.985 1.00 96.19 86 LYS A CA 1
ATOM 683 C C . LYS A 1 86 ? 4.968 -6.340 -12.819 1.00 96.19 86 LYS A C 1
ATOM 685 O O . LYS A 1 86 ? 4.190 -6.114 -13.741 1.00 96.19 86 LYS A O 1
ATOM 690 N N . TRP A 1 87 ? 4.923 -5.682 -11.662 1.00 96.06 87 TRP A N 1
ATOM 691 C CA . TRP A 1 87 ? 4.019 -4.558 -11.424 1.00 96.06 87 TRP A CA 1
ATOM 692 C C . TRP A 1 87 ? 4.325 -3.381 -12.358 1.00 96.06 87 TRP A C 1
ATOM 694 O O . TRP A 1 87 ? 3.409 -2.872 -12.998 1.00 96.06 87 TRP A O 1
ATOM 704 N N . LEU A 1 88 ? 5.601 -3.010 -12.509 1.00 95.50 88 LEU A N 1
ATOM 705 C CA . LEU A 1 88 ? 6.027 -1.962 -13.441 1.00 95.50 88 LEU A CA 1
ATOM 706 C C . LEU A 1 88 ? 5.676 -2.319 -14.895 1.00 95.50 88 LEU A C 1
ATOM 708 O O . LEU A 1 88 ? 5.069 -1.509 -15.592 1.00 95.50 88 LEU A O 1
ATOM 712 N N . GLY A 1 89 ? 5.962 -3.550 -15.327 1.00 94.88 89 GLY A N 1
ATOM 713 C CA . GLY A 1 89 ? 5.641 -4.028 -16.677 1.00 94.88 89 GLY A CA 1
ATOM 714 C C . GLY A 1 89 ? 4.136 -4.060 -16.967 1.00 94.88 89 GLY A C 1
ATOM 715 O O . GLY A 1 89 ? 3.700 -3.690 -18.054 1.00 94.88 89 GLY A O 1
ATOM 716 N N . ALA A 1 90 ? 3.301 -4.403 -15.980 1.00 93.69 90 ALA A N 1
ATOM 717 C CA . ALA A 1 90 ? 1.842 -4.347 -16.128 1.00 93.69 90 ALA A CA 1
ATOM 718 C C . ALA A 1 90 ? 1.3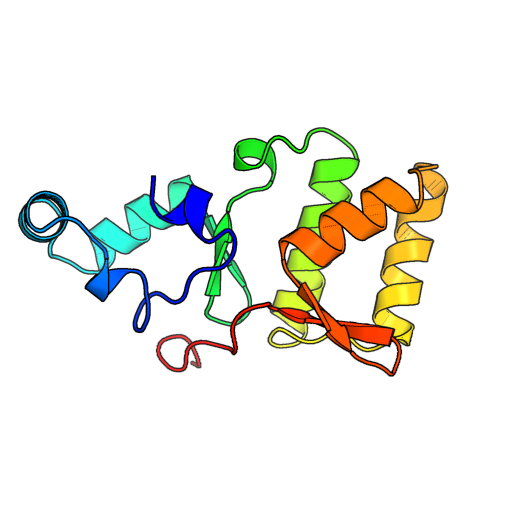11 -2.918 -16.363 1.00 93.69 90 ALA A C 1
ATOM 720 O O . ALA A 1 90 ? 0.203 -2.745 -16.890 1.00 93.69 90 ALA A O 1
ATOM 721 N N . LEU A 1 91 ? 2.090 -1.908 -15.964 1.00 94.69 91 LEU A N 1
ATOM 722 C CA . LEU A 1 91 ? 1.738 -0.495 -16.057 1.00 94.69 91 LEU A CA 1
ATOM 723 C C . LEU A 1 91 ? 2.376 0.226 -17.250 1.00 94.69 91 LEU A C 1
ATOM 725 O O . LEU A 1 91 ? 1.959 1.337 -17.576 1.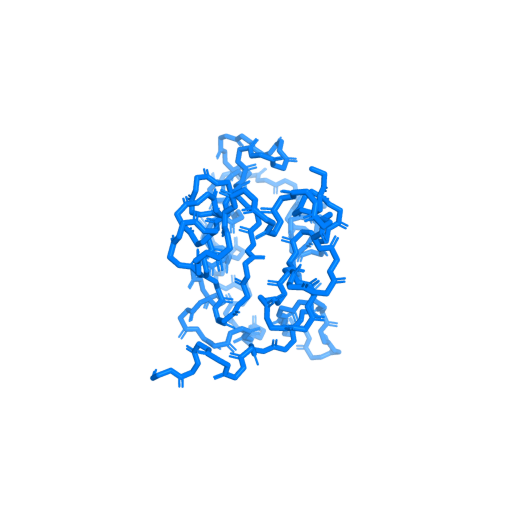00 94.69 91 LEU A O 1
ATOM 729 N N . GLU A 1 92 ? 3.315 -0.412 -17.946 1.00 91.62 92 GLU A N 1
ATOM 730 C CA . GLU A 1 92 ? 4.052 0.169 -19.072 1.00 91.62 92 GLU A CA 1
ATOM 731 C C . GLU A 1 92 ? 3.121 0.682 -20.183 1.00 91.62 92 GLU A C 1
ATOM 733 O O . GLU A 1 92 ? 3.286 1.793 -20.691 1.00 91.62 92 GLU A O 1
ATOM 738 N N . ARG A 1 93 ? 2.053 -0.068 -20.484 1.00 91.19 93 ARG A N 1
ATOM 739 C CA . ARG A 1 93 ? 1.030 0.314 -21.477 1.00 91.19 93 ARG A CA 1
ATOM 740 C C . ARG A 1 93 ? 0.306 1.628 -21.167 1.00 91.19 93 ARG A C 1
ATOM 742 O O . ARG A 1 93 ? -0.243 2.237 -22.079 1.00 91.19 93 ARG A O 1
ATOM 749 N N . PHE A 1 94 ? 0.300 2.063 -19.907 1.00 91.44 94 PHE A N 1
ATOM 750 C CA . PHE A 1 94 ? -0.324 3.319 -19.487 1.00 91.44 94 PHE A CA 1
ATOM 751 C C . PHE A 1 94 ? 0.641 4.510 -19.551 1.00 91.44 94 PHE A C 1
ATOM 753 O O . PHE A 1 94 ? 0.227 5.628 -19.259 1.00 91.44 94 PHE A O 1
ATOM 760 N N . ARG A 1 95 ? 1.909 4.289 -19.940 1.00 91.00 95 ARG A N 1
ATOM 761 C CA . ARG A 1 95 ? 2.947 5.324 -20.112 1.00 91.00 95 ARG A CA 1
ATOM 762 C C . ARG A 1 95 ? 3.084 6.263 -18.910 1.00 91.00 95 ARG A C 1
ATOM 764 O O . ARG A 1 95 ? 3.337 7.456 -19.069 1.00 91.00 95 ARG A O 1
ATOM 771 N N . MET A 1 96 ? 2.904 5.733 -17.702 1.00 90.75 96 MET A N 1
ATOM 772 C CA . MET A 1 96 ? 3.010 6.556 -16.503 1.00 90.75 96 MET A CA 1
ATOM 773 C C . MET A 1 96 ? 4.470 6.951 -16.243 1.00 90.75 96 MET A C 1
ATOM 775 O O . MET A 1 96 ? 5.360 6.108 -16.391 1.00 90.75 96 MET A O 1
ATOM 779 N N . PRO A 1 97 ? 4.744 8.194 -15.809 1.00 91.81 97 PRO A N 1
ATOM 780 C CA . PRO A 1 97 ? 6.095 8.599 -15.450 1.00 91.81 97 PRO A CA 1
ATOM 781 C C . PRO A 1 97 ? 6.640 7.756 -14.291 1.00 91.81 97 PRO A C 1
ATOM 783 O O . PRO A 1 97 ? 5.960 7.558 -13.283 1.00 91.81 97 PRO A O 1
ATOM 786 N N . GLY A 1 98 ? 7.901 7.325 -14.384 1.00 90.88 98 GLY A N 1
ATOM 787 C CA . GLY A 1 98 ? 8.553 6.540 -13.324 1.00 90.88 98 GLY A CA 1
ATOM 788 C C . GLY A 1 98 ? 8.527 7.227 -11.953 1.00 90.88 98 GLY A C 1
ATOM 789 O O . GLY A 1 98 ? 8.334 6.567 -10.938 1.00 90.88 98 GLY A O 1
ATOM 790 N N . LYS A 1 99 ? 8.611 8.563 -11.931 1.00 93.38 99 LYS A N 1
ATOM 791 C CA . LYS A 1 99 ? 8.504 9.365 -10.706 1.00 93.38 99 LYS A CA 1
ATOM 792 C C . LYS A 1 99 ? 7.148 9.198 -10.006 1.00 93.38 99 LYS A C 1
ATOM 794 O O . LYS A 1 99 ? 7.109 9.055 -8.792 1.00 93.38 99 LYS A O 1
ATOM 799 N N . VAL A 1 100 ? 6.049 9.140 -10.763 1.00 93.38 100 VAL A N 1
ATOM 800 C CA . VAL A 1 100 ? 4.695 8.935 -10.211 1.00 93.38 100 VAL A CA 1
ATOM 801 C C . VAL A 1 100 ? 4.572 7.536 -9.604 1.00 93.38 100 VAL A C 1
ATOM 803 O O . VAL A 1 100 ? 4.044 7.367 -8.508 1.00 93.38 100 VAL A O 1
ATOM 806 N N . LEU A 1 101 ? 5.120 6.521 -10.277 1.00 94.25 101 LEU A N 1
ATOM 807 C CA . LEU A 1 101 ? 5.171 5.150 -9.756 1.00 94.25 101 LEU A CA 1
ATOM 808 C C . LEU A 1 101 ? 5.976 5.061 -8.453 1.00 94.25 101 LEU A C 1
ATOM 810 O O . LEU A 1 101 ? 5.574 4.370 -7.514 1.00 94.25 101 LEU A O 1
ATOM 814 N N . GLU A 1 102 ? 7.097 5.774 -8.379 1.00 94.12 102 GLU A N 1
ATOM 815 C CA . GLU A 1 102 ? 7.921 5.857 -7.176 1.00 94.12 102 GLU A CA 1
ATOM 816 C C . GLU A 1 102 ? 7.204 6.586 -6.030 1.00 94.12 102 GLU A C 1
ATOM 818 O O . GLU A 1 102 ? 7.244 6.125 -4.886 1.00 94.12 102 GLU A O 1
ATOM 823 N N . GLU A 1 103 ? 6.483 7.669 -6.318 1.00 94.06 103 GLU A N 1
ATOM 824 C CA . GLU A 1 103 ? 5.644 8.382 -5.348 1.00 94.06 103 GLU A CA 1
ATOM 825 C C . GLU A 1 103 ? 4.521 7.481 -4.806 1.00 94.06 103 GLU A C 1
ATOM 827 O O . GLU A 1 103 ? 4.338 7.379 -3.590 1.00 94.06 103 GLU A O 1
ATOM 832 N N . ILE A 1 104 ? 3.833 6.737 -5.678 1.00 95.25 104 ILE A N 1
ATOM 833 C CA . ILE A 1 104 ? 2.818 5.749 -5.277 1.00 95.25 104 ILE A CA 1
ATOM 834 C C . ILE A 1 104 ? 3.428 4.689 -4.352 1.00 95.25 104 ILE A C 1
ATOM 836 O O . ILE A 1 104 ? 2.889 4.411 -3.274 1.00 95.25 104 ILE A O 1
ATOM 840 N N . ALA A 1 105 ? 4.558 4.099 -4.751 1.00 95.50 105 ALA A N 1
ATOM 841 C CA . ALA A 1 105 ? 5.213 3.044 -3.987 1.00 95.50 105 ALA A CA 1
ATOM 842 C C . ALA A 1 105 ? 5.705 3.551 -2.624 1.00 95.50 105 ALA A C 1
ATOM 844 O O . ALA A 1 105 ? 5.408 2.946 -1.591 1.00 95.50 105 ALA A O 1
ATOM 845 N N . SER A 1 106 ? 6.405 4.685 -2.602 1.00 93.81 106 SER A N 1
ATOM 846 C CA . SER A 1 106 ? 6.927 5.311 -1.380 1.00 93.81 106 SER A CA 1
ATOM 847 C C . SER A 1 106 ? 5.823 5.840 -0.461 1.00 93.81 106 SER A C 1
ATOM 849 O O . SER A 1 106 ? 6.030 5.950 0.750 1.00 93.81 106 SER A O 1
ATOM 851 N N . GLY A 1 107 ? 4.621 6.099 -0.984 1.00 92.31 107 GLY A N 1
ATOM 852 C CA . GLY A 1 107 ? 3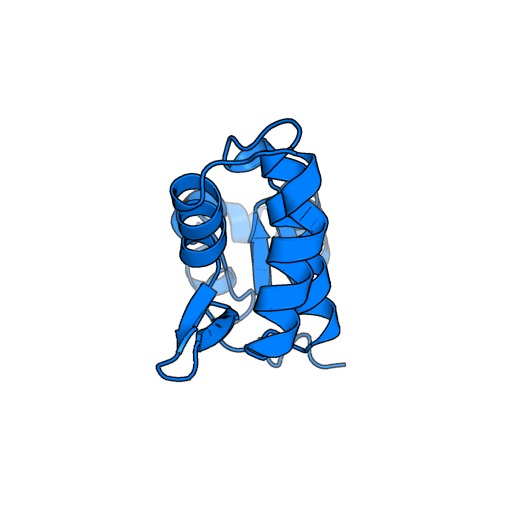.440 6.442 -0.196 1.00 92.31 107 GLY A CA 1
ATOM 853 C C . GLY A 1 107 ? 3.064 5.354 0.815 1.00 92.31 107 GLY A C 1
ATOM 854 O O . GLY A 1 107 ? 2.752 5.670 1.967 1.00 92.31 107 GLY A O 1
ATOM 855 N N . VAL A 1 108 ? 3.178 4.077 0.438 1.00 93.62 108 VAL A N 1
ATOM 856 C CA . VAL A 1 108 ? 2.699 2.932 1.245 1.00 93.62 108 VAL A CA 1
ATOM 857 C C . VAL A 1 108 ? 3.792 1.939 1.657 1.00 93.62 108 VAL A C 1
ATOM 859 O O . VAL A 1 108 ? 3.584 1.171 2.601 1.00 93.62 108 VAL A O 1
ATOM 862 N N . CYS A 1 109 ? 4.967 1.981 1.023 1.00 95.81 109 CYS A N 1
ATOM 863 C CA . CYS A 1 109 ? 6.070 1.047 1.256 1.00 95.81 109 CYS A CA 1
ATOM 864 C C . CYS A 1 109 ? 7.372 1.722 1.709 1.00 95.81 109 CYS A C 1
ATOM 866 O O . CYS A 1 109 ? 7.624 2.897 1.450 1.00 95.81 109 CYS A O 1
ATOM 868 N N . HIS A 1 110 ? 8.234 0.918 2.327 1.00 95.06 110 HIS A N 1
ATOM 869 C CA . HIS A 1 110 ? 9.680 1.089 2.341 1.00 95.06 110 HIS A CA 1
ATOM 870 C C . HIS A 1 110 ? 10.302 0.260 1.216 1.00 95.06 110 HIS A C 1
ATOM 872 O O . HIS A 1 110 ? 9.913 -0.891 0.998 1.00 95.06 110 HIS A O 1
ATOM 878 N N . ARG A 1 111 ? 11.295 0.836 0.536 1.00 94.88 111 ARG A N 1
ATOM 879 C CA . ARG A 1 111 ? 12.154 0.107 -0.397 1.00 94.88 111 ARG A CA 1
ATOM 880 C C . ARG A 1 111 ? 13.347 -0.473 0.355 1.00 94.88 111 ARG A C 1
ATOM 882 O O . ARG A 1 111 ? 14.020 0.240 1.095 1.00 94.88 111 ARG A O 1
ATOM 889 N N . GLU A 1 112 ? 13.582 -1.765 0.180 1.00 94.56 112 GLU A N 1
ATOM 890 C CA . GLU A 1 112 ? 14.763 -2.447 0.708 1.00 94.56 112 GLU A CA 1
ATOM 891 C C . GLU A 1 112 ? 15.948 -2.309 -0.263 1.00 94.56 112 GLU A C 1
ATOM 893 O O . GLU A 1 112 ? 15.777 -2.004 -1.445 1.00 94.56 112 GLU A O 1
ATOM 898 N N . THR A 1 113 ? 17.165 -2.564 0.223 1.00 92.81 113 THR A N 1
ATOM 899 C CA . THR A 1 113 ? 18.408 -2.454 -0.566 1.00 92.81 113 THR A CA 1
ATOM 900 C C . THR A 1 113 ? 18.447 -3.397 -1.768 1.00 92.81 113 THR A C 1
ATOM 902 O O . THR A 1 113 ? 19.026 -3.062 -2.794 1.00 92.81 113 THR A O 1
ATOM 905 N N . ASN A 1 114 ? 17.781 -4.550 -1.676 1.00 92.56 114 ASN A N 1
ATOM 906 C CA . ASN A 1 114 ? 17.629 -5.514 -2.769 1.00 92.56 114 ASN A CA 1
ATOM 907 C C . ASN A 1 114 ? 16.538 -5.128 -3.790 1.00 92.56 114 ASN A C 1
ATOM 909 O O . ASN A 1 114 ? 16.186 -5.938 -4.643 1.00 92.56 114 ASN A O 1
ATOM 913 N N . GLY A 1 115 ? 15.943 -3.937 -3.672 1.00 92.44 115 GLY A N 1
ATOM 914 C CA . GLY A 1 115 ? 14.885 -3.457 -4.560 1.00 92.44 115 GLY A CA 1
ATOM 915 C C . GLY A 1 115 ? 13.489 -4.019 -4.269 1.00 92.44 115 GLY A C 1
ATOM 916 O O . GLY A 1 115 ? 12.543 -3.662 -4.972 1.00 92.44 115 GLY A O 1
ATOM 917 N N . SER A 1 116 ? 13.331 -4.854 -3.237 1.00 95.81 116 SER A N 1
ATOM 918 C CA . SER A 1 116 ? 12.016 -5.309 -2.773 1.00 95.81 116 SER A CA 1
ATOM 919 C C . SER A 1 116 ? 11.235 -4.178 -2.090 1.00 95.81 116 SER A C 1
ATOM 921 O O . SER A 1 116 ? 11.813 -3.192 -1.618 1.00 95.81 116 SER A O 1
ATOM 923 N N . LEU A 1 117 ? 9.906 -4.305 -2.050 1.00 97.06 117 LEU A N 1
ATOM 924 C CA . LEU A 1 117 ? 9.024 -3.356 -1.368 1.00 97.06 117 LEU A CA 1
ATOM 925 C C . LEU A 1 117 ? 8.323 -4.040 -0.199 1.00 97.06 117 LEU A C 1
ATOM 927 O O . LEU A 1 117 ? 7.804 -5.149 -0.327 1.00 97.06 117 LEU A O 1
ATOM 931 N N . ARG A 1 118 ? 8.266 -3.351 0.939 1.00 95.19 118 ARG A N 1
ATOM 932 C CA . ARG A 1 118 ? 7.560 -3.797 2.143 1.00 95.19 118 ARG A CA 1
ATOM 933 C C . ARG A 1 118 ? 6.653 -2.689 2.650 1.00 95.19 118 ARG A C 1
ATOM 935 O O . ARG A 1 118 ? 7.076 -1.539 2.658 1.00 95.19 118 ARG A O 1
ATOM 942 N N . LEU A 1 119 ? 5.449 -3.012 3.120 1.00 93.69 119 LEU A N 1
ATOM 943 C CA . LEU A 1 119 ? 4.566 -2.043 3.774 1.00 93.69 119 LEU A CA 1
ATOM 944 C C . LEU A 1 119 ? 5.300 -1.279 4.884 1.00 93.69 119 LEU A C 1
ATOM 946 O O . LEU A 1 119 ? 6.137 -1.837 5.597 1.00 93.69 119 LEU A O 1
ATOM 950 N N . LYS A 1 120 ? 4.957 0.005 5.039 1.00 91.38 120 LYS A N 1
ATOM 951 C CA . LYS A 1 120 ? 5.564 0.880 6.055 1.00 91.38 120 LYS A CA 1
ATOM 952 C C . LYS A 1 120 ? 5.433 0.341 7.477 1.00 91.38 120 LYS A C 1
ATOM 954 O O . LYS A 1 120 ? 6.362 0.444 8.271 1.00 91.38 120 LYS A O 1
ATOM 959 N N . ASN A 1 121 ? 4.295 -0.278 7.775 1.00 86.38 121 ASN A N 1
ATOM 960 C CA . ASN A 1 121 ? 4.075 -0.948 9.046 1.00 86.38 121 ASN A CA 1
ATOM 961 C C . ASN A 1 121 ? 4.202 -2.468 8.877 1.00 86.38 121 ASN A C 1
ATOM 963 O O . ASN A 1 121 ? 3.758 -3.009 7.859 1.00 86.38 121 ASN A O 1
ATOM 967 N N . PRO A 1 122 ? 4.750 -3.176 9.880 1.00 81.69 122 PRO A N 1
ATOM 968 C CA . PRO A 1 122 ? 4.704 -4.632 9.905 1.00 81.69 122 PRO A CA 1
ATOM 969 C C . PRO A 1 122 ? 3.247 -5.128 9.983 1.00 81.69 122 PRO A C 1
ATOM 971 O O . PRO A 1 122 ? 2.382 -4.387 10.463 1.00 81.69 122 PRO A O 1
ATOM 974 N N . PRO A 1 123 ? 2.955 -6.367 9.546 1.00 76.50 123 PRO A N 1
ATOM 975 C CA . PRO A 1 123 ? 1.620 -6.938 9.673 1.00 76.50 123 PRO A CA 1
ATOM 976 C C . PRO A 1 123 ? 1.148 -6.956 11.126 1.00 76.50 123 PRO A C 1
ATOM 978 O O . PRO A 1 123 ? 1.864 -7.468 11.992 1.00 76.50 123 PRO A O 1
ATOM 981 N N . ASP A 1 124 ? -0.038 -6.398 11.369 1.00 73.12 124 ASP A N 1
ATOM 982 C CA . ASP A 1 124 ? -0.687 -6.387 12.682 1.00 73.12 124 ASP A CA 1
ATOM 983 C C . ASP A 1 124 ? -1.146 -7.807 13.037 1.00 73.12 124 ASP A C 1
ATOM 985 O O . ASP A 1 124 ? -1.862 -8.448 12.261 1.00 73.12 124 ASP A O 1
ATOM 989 N N . ASP A 1 125 ? -0.701 -8.306 14.189 1.00 69.31 125 ASP A N 1
ATOM 990 C CA . ASP A 1 125 ? -0.939 -9.684 14.625 1.00 69.31 125 ASP A CA 1
ATOM 991 C C . ASP A 1 125 ? -2.433 -9.949 14.892 1.00 69.31 125 ASP A C 1
ATOM 993 O O . ASP A 1 125 ? -2.905 -11.056 14.649 1.00 69.31 125 ASP A O 1
ATOM 997 N N . ASP A 1 126 ? -3.204 -8.917 15.258 1.00 67.44 126 ASP A N 1
ATOM 998 C CA . ASP A 1 126 ? -4.650 -9.011 15.527 1.00 67.44 126 ASP A CA 1
ATOM 999 C C . ASP A 1 126 ? -5.482 -9.425 14.295 1.00 67.44 126 ASP A C 1
ATOM 1001 O O . ASP A 1 126 ? -6.622 -9.876 14.429 1.00 67.44 126 ASP A O 1
ATOM 1005 N N . PHE A 1 127 ? -4.924 -9.291 13.087 1.00 65.31 127 PHE A N 1
ATOM 1006 C CA . PHE A 1 127 ? -5.565 -9.702 11.833 1.00 65.31 127 PHE A CA 1
ATOM 1007 C C . PHE A 1 127 ? -4.856 -10.869 11.135 1.00 65.31 127 PHE A C 1
ATOM 1009 O O . PHE A 1 127 ? -5.218 -11.200 10.004 1.00 65.31 127 PHE A O 1
ATOM 1016 N N . ARG A 1 128 ? -3.872 -11.512 11.782 1.00 59.06 128 ARG A N 1
ATOM 1017 C CA . ARG A 1 128 ? -3.309 -12.790 11.321 1.00 59.06 128 ARG A CA 1
ATOM 1018 C C . ARG A 1 128 ? -4.252 -13.918 11.743 1.00 59.06 128 ARG A C 1
ATOM 1020 O O . ARG A 1 128 ? -4.071 -14.516 12.798 1.00 59.06 128 ARG A O 1
ATOM 1027 N N . ARG A 1 129 ? -5.294 -14.160 10.951 1.00 47.06 129 ARG A N 1
ATOM 1028 C CA . ARG A 1 129 ? -6.072 -15.405 11.004 1.00 47.06 129 ARG A CA 1
ATOM 1029 C C . ARG A 1 129 ? -5.634 -16.330 9.885 1.00 47.06 129 ARG A C 1
ATOM 1031 O O . ARG A 1 129 ? -5.377 -15.801 8.781 1.00 47.06 129 ARG A O 1
#

Organism: NCBI:txid89044

=== Feature glossary ===
The record interleaves many kinds of information about one protein. Here is each kind framed as the question it answers.

Q: What does the local fold look like, residue by residue?
A: The Foldseek 3Di string encodes local tertiary geometry as a 20-letter alphabet — one character per residue — derived from the relative positions of nearby Cα atoms. Unlike the amino-acid sequence, 3Di is a direct function of the 3D structure, so two proteins with the same fold have similar 3Di strings even at low sequence identity.

Q: Which residues are in helices, strands, or loops?
A: The SS8 string is DSSP's per-residue secondary-structure call. α-helix (H) means an i→i+4 H-bond ladder; β-strand (E) means the residue participates in a β-sheet; 3₁₀ (G) and π (I) are tighter and wider helices; T/S are turns/bends; '-' is loop.

Q: How big and how compact is the whole molecule?
A: Radius of gyration (Rg) is the root-mean-square distance of Cα atoms from their centroid — a single number for overall size and compactness. A globular domain of N residues has Rg ≈ 2.2·N^0.38 Å; an extended or disordered chain has a much larger Rg. The Cα contact count is the number of residue pairs whose Cα atoms are within 8 Å and are more than four positions apart in sequence — a standard proxy for tertiary packing density. The bounding box is the smallest axis-aligned box enclosing all Cα atoms.

Q: Where is each backbone atom in 3D?
A: Structure coordinates are given as an mmCIF _atom_site loop: one row per atom with element, residue name, chain id, sequence number, and x/y/z position in Å. Only the four main-chain atoms per residue are included here; side chains are omitted to keep the record compact.

Q: What is the amino-acid chain?
A: Primary structure: the covalent order of the twenty standard amino acids along the backbone. Two proteins with the same sequence will (almost always) fold to the same structure; two with 30% identity often share a fold but not the details.

Q: What if only a Cα trace is available?
A: Three-state secondary structure (P-SEA) collapses the eight DSSP classes into helix (a), strand (b), and coil (c). P-SEA assigns these from Cα geometry alone — distances and angles — without requiring backbone oxygens, so it works on any Cα trace.

Q: What family and function is it annotated with?
A: Database cross-references. InterPro integrates a dozen domain/family signature databases into unified entries with residue-range hits. GO terms attach function/process/location labels with evidence codes. CATH codes position the fold in a four-level structural taxonomy. Organism is the NCBI-taxonomy species name.

Q: How confident is the AlphaFold model at each residue?
A: pLDDT is the predicted lDDT-Cα score: AlphaFold's confidence that the local environment of each residue (all inter-atomic distances within 15 Å) is correctly placed. It is a per-residue number between 0 and 100, with higher meaning more reliable.

Q: How mobile is each atom in the crystal?
A: B-factor (Debye–Waller factor) reflects atomic displacement in the crystal lattice. It is an experimental observable (units Å²), not a prediction; low values mean the atom is pinned down, high values mean it moves or is heterogeneous across the crystal.

Q: Which residues are buried vs exposed?
A: SASA measures how much of the protein is reachable by solvent. It is computed by rolling a water-sized probe over the atomic surface and summing the exposed area (Å²). Per-residue SASA distinguishes core (buried, low SASA) from surface (exposed, high SASA) residues; total SASA is a whole-molecule size measure.

Q: What do the diagnostic plots show?
A: Plot images: a contact map (which residues are close in 3D, as an N×N binary image), a Ramachandran scatter (backbone torsion angles, revealing secondary-structure composition at a glance), and — for AlphaFold structures — a PAE heatmap (pairwise prediction confidence).

Q: What known structures does this most resemble?
A: The Foldseek neighbor list gives the closest experimentally determined structures in the PDB, ranked by structural alignment. TM-score near 1 means near-identical fold; near 0.3 means only rough topology match. This is how one finds what a novel AlphaFold prediction most resembles in the solved-structure universe.

Q: Are the domains correctly placed relative to each other?
A: Predicted aligned error is AlphaFold's pairwise confidence. Unlike pLDDT (per-residue), PAE is per-residue-pair and captures whether two parts of the structure are correctly placed relative to each other. Units are ångströms of expected positional error.

Q: What do the rendered images show?
A: Structure images are PyMOL renders from six orthogonal camera directions. Cartoon representation draws helices as coils and strands as arrows; sticks shows the backbone as bonds; surface shows the solvent-excluded envelope. Rainbow coloring maps sequence position to hue (blue→red, N→C); chain coloring assigns a distinct color per polypeptide.

Q: What are the backbone torsion angles?
A: φ (phi) and ψ (psi) are the two rotatable backbone dihedrals per residue: φ is the C(i-1)–N–Cα–C torsion, ψ is the N–Cα–C–N(i+1) torsion, both in degrees on (−180°, 180°]. α-helical residues cluster near (−60°, −45°); β-strand residues near (−120°, +130°). A Ramachandran plot is simply a scatter of (φ, ψ) for every residue.